Protein AF-A0A9W6TS38-F1 (afdb_monomer_lite)

Secondary structure (DSSP, 8-state):
--------S--EEE--SSSSPPTTS-EE----TTSSHHHHHHHHHHHTTS-GGGTS-SSEEEEEESSS---HHHHHHHHHHHT--HHHHHHTEEEEE--SHHHHHHHHHHHHHHHHHS-EEEEEEETTTHHHHHHS-SSTTHHHHHHHHHHHHHHHHHHHTT---

Foldseek 3Di:
DDDDDDDDDFWKFKFWDDDPHDQLDTDTDDDHPPPCPVVVVLLLLQQQCDDNVRGHVVAAEEEEEADPSDDLVSNCVNCVVVVHHSVVSVVRYHYDYDDALVSLVVVLLVVLVVVVVTPHRIYMYTGNCPRLCVVQDDDVSPVVSVVSVVVVVVSVSCSRNNNND

Radius of gyration: 15.7 Å; chains: 1; bounding box: 31×33×47 Å

pLDDT: mean 82.13, std 19.6, range [20.44, 97.81]

Structure (mmCIF, N/CA/C/O backbone):
data_AF-A0A9W6TS38-F1
#
_entry.id   AF-A0A9W6TS38-F1
#
loop_
_atom_site.group_PDB
_atom_site.id
_atom_site.type_symbol
_atom_site.label_atom_id
_atom_site.label_alt_id
_atom_site.label_comp_id
_atom_site.label_asym_id
_atom_site.label_entity_id
_atom_site.label_seq_id
_atom_site.pdbx_PDB_ins_code
_atom_site.Cartn_x
_atom_site.Cartn_y
_atom_site.Cartn_z
_atom_site.occupancy
_atom_site.B_iso_or_equiv
_atom_site.auth_seq_id
_atom_site.auth_comp_id
_atom_site.auth_asym_id
_atom_site.auth_atom_id
_atom_site.pdbx_PDB_model_num
ATOM 1 N N . MET A 1 1 ? 11.349 -10.252 17.765 1.00 21.86 1 MET A N 1
ATOM 2 C CA . MET A 1 1 ? 11.343 -9.329 18.925 1.00 21.86 1 MET A CA 1
ATOM 3 C C . MET A 1 1 ? 10.761 -8.003 18.448 1.00 21.86 1 MET A C 1
ATOM 5 O O . MET A 1 1 ? 11.516 -7.123 18.063 1.00 21.86 1 MET A O 1
ATOM 9 N N . LEU A 1 2 ? 9.429 -7.891 18.378 1.00 20.44 2 LEU A N 1
ATOM 10 C CA . LEU A 1 2 ? 8.767 -6.635 18.009 1.00 20.44 2 LEU A CA 1
ATOM 11 C C . LEU A 1 2 ? 8.843 -5.673 19.200 1.00 20.44 2 LEU A C 1
ATOM 13 O O . LEU A 1 2 ? 8.336 -5.970 20.283 1.00 20.44 2 LEU A O 1
ATOM 17 N N . LYS A 1 3 ? 9.506 -4.5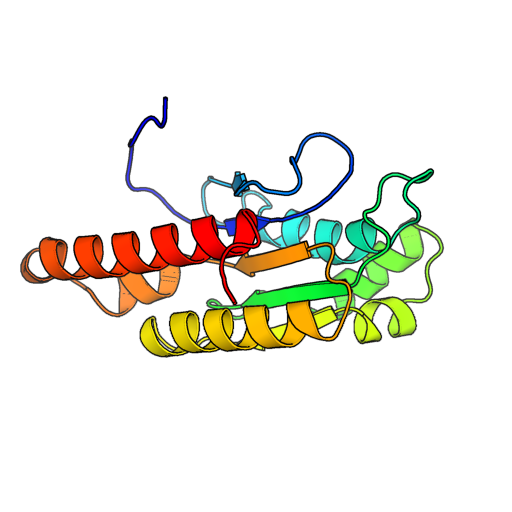30 19.015 1.00 20.72 3 LYS A N 1
ATOM 18 C CA . LYS A 1 3 ? 9.419 -3.403 19.945 1.00 20.72 3 LYS A CA 1
ATOM 19 C C . LYS A 1 3 ? 8.146 -2.624 19.619 1.00 20.72 3 LYS A C 1
ATOM 21 O O . LYS A 1 3 ? 8.127 -1.852 18.672 1.00 20.72 3 LYS A O 1
ATOM 26 N N . PHE A 1 4 ? 7.115 -2.802 20.439 1.00 32.25 4 PHE A N 1
ATOM 27 C CA . PHE A 1 4 ? 6.052 -1.810 20.600 1.00 32.25 4 PHE A CA 1
ATOM 28 C C . PHE A 1 4 ? 6.671 -0.510 21.131 1.00 32.25 4 PHE A C 1
ATOM 30 O O . PHE A 1 4 ? 7.179 -0.520 22.251 1.00 32.25 4 PHE A O 1
ATOM 37 N N . LEU A 1 5 ? 6.633 0.593 20.376 1.00 23.81 5 LEU A N 1
ATOM 38 C CA . LEU A 1 5 ? 6.974 1.934 20.873 1.00 23.81 5 LEU A CA 1
ATOM 39 C C . LEU A 1 5 ? 6.318 3.031 20.011 1.00 23.81 5 LEU A C 1
ATOM 41 O O . LEU A 1 5 ? 6.638 3.160 18.841 1.00 23.81 5 LEU A O 1
ATOM 45 N N . GLY A 1 6 ? 5.499 3.876 20.650 1.00 23.48 6 GLY A N 1
ATOM 46 C CA . GLY A 1 6 ? 5.424 5.310 20.340 1.00 23.48 6 GLY A CA 1
ATOM 47 C C . GLY A 1 6 ? 4.393 5.779 19.309 1.00 23.48 6 GLY A C 1
ATOM 48 O O . GLY A 1 6 ? 4.593 5.679 18.111 1.00 23.48 6 GLY A O 1
ATOM 49 N N . PHE A 1 7 ? 3.334 6.427 19.802 1.00 35.41 7 PHE A N 1
ATOM 50 C CA . PHE A 1 7 ? 2.515 7.374 19.043 1.00 35.41 7 PHE A CA 1
ATOM 51 C C . PHE A 1 7 ? 3.391 8.466 18.405 1.00 35.41 7 PHE A C 1
ATOM 53 O O . PHE A 1 7 ? 4.022 9.216 19.145 1.00 35.41 7 PHE A O 1
ATOM 60 N N . THR A 1 8 ? 3.401 8.580 17.076 1.00 28.38 8 THR A N 1
ATOM 61 C CA . THR A 1 8 ? 3.441 9.829 16.279 1.00 28.38 8 THR A CA 1
ATOM 62 C C . THR A 1 8 ? 3.410 9.455 14.793 1.00 28.38 8 THR A C 1
ATOM 64 O O . THR A 1 8 ? 4.236 8.686 14.330 1.00 28.38 8 THR A O 1
ATOM 67 N N . ASP A 1 9 ? 2.377 9.949 14.114 1.00 32.91 9 ASP A N 1
ATOM 68 C CA . ASP A 1 9 ? 2.166 10.111 12.672 1.00 32.91 9 ASP A CA 1
ATOM 69 C C . ASP A 1 9 ? 2.653 9.025 11.680 1.00 32.91 9 ASP A C 1
ATOM 71 O O . ASP A 1 9 ? 3.834 8.821 11.415 1.00 32.91 9 ASP A O 1
ATOM 75 N N . ASP A 1 10 ? 1.623 8.459 11.040 1.00 38.00 10 ASP A N 1
ATOM 76 C CA . ASP A 1 10 ? 1.583 7.750 9.757 1.00 38.00 10 ASP A CA 1
ATOM 77 C C . ASP A 1 10 ? 2.166 6.328 9.711 1.00 38.00 10 ASP A C 1
ATOM 79 O O . ASP A 1 10 ? 3.368 6.109 9.665 1.00 38.00 10 ASP A O 1
ATOM 83 N N . PHE A 1 11 ? 1.240 5.364 9.670 1.00 37.41 11 PHE A N 1
ATOM 84 C CA . PHE A 1 11 ? 1.485 3.957 9.355 1.00 37.41 11 PHE A CA 1
ATOM 85 C C . PHE A 1 11 ? 1.404 3.752 7.839 1.00 37.41 11 PHE A C 1
ATOM 87 O O . PHE A 1 11 ? 0.483 4.277 7.210 1.00 37.41 11 PHE A O 1
ATOM 94 N N . PHE A 1 12 ? 2.259 2.901 7.278 1.00 44.47 12 PHE A N 1
ATOM 95 C CA . PHE A 1 12 ? 2.198 2.488 5.875 1.00 44.47 12 PHE A CA 1
ATOM 96 C C . PHE A 1 12 ? 2.546 1.005 5.720 1.00 44.47 12 PHE A C 1
ATOM 98 O O . PHE A 1 12 ? 3.384 0.518 6.466 1.00 44.47 12 PHE A O 1
ATOM 105 N N . PHE A 1 13 ? 1.926 0.306 4.765 1.00 42.84 13 PHE A N 1
AT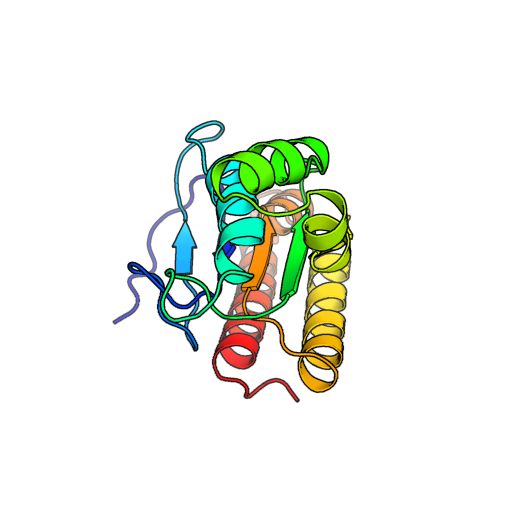OM 106 C CA . PHE A 1 13 ? 2.204 -1.106 4.449 1.00 42.84 13 PHE A CA 1
ATOM 107 C C . PHE A 1 13 ? 2.871 -1.205 3.078 1.00 42.84 13 PHE A C 1
ATOM 109 O O . PHE A 1 13 ? 2.443 -0.517 2.161 1.00 42.84 13 PHE A O 1
ATOM 116 N N . ALA A 1 14 ? 3.903 -2.033 2.924 1.00 40.78 14 ALA A N 1
ATOM 117 C CA . ALA A 1 14 ? 4.512 -2.323 1.627 1.00 40.78 14 ALA A CA 1
ATOM 118 C C . ALA A 1 14 ? 4.955 -3.788 1.545 1.00 40.78 14 ALA A C 1
ATOM 120 O O . ALA A 1 14 ? 5.530 -4.313 2.496 1.00 40.78 14 ALA A O 1
ATOM 121 N N . PHE A 1 15 ? 4.735 -4.395 0.382 1.00 45.97 15 PHE A N 1
ATOM 122 C CA . PHE A 1 15 ? 5.271 -5.678 -0.063 1.00 45.97 15 PHE A CA 1
ATOM 123 C C . PHE A 1 15 ? 6.136 -5.404 -1.304 1.00 45.97 15 PHE A C 1
ATOM 125 O O . PHE A 1 15 ? 5.643 -4.793 -2.239 1.00 45.97 15 PHE A O 1
ATOM 132 N N . ASP A 1 16 ? 7.402 -5.802 -1.364 1.00 42.47 16 ASP A N 1
ATOM 133 C CA . ASP A 1 16 ? 8.110 -5.878 -2.654 1.00 42.47 16 ASP A CA 1
ATOM 134 C C . ASP A 1 16 ? 9.331 -6.792 -2.530 1.00 42.47 16 ASP A C 1
ATOM 136 O O . ASP A 1 16 ? 9.909 -6.901 -1.451 1.00 42.47 16 ASP A O 1
ATOM 140 N N . SER A 1 17 ? 9.746 -7.412 -3.636 1.00 40.47 17 SER A N 1
ATOM 141 C CA . SER A 1 17 ? 11.122 -7.874 -3.831 1.00 40.47 17 SER A CA 1
ATOM 142 C C . SER A 1 17 ? 11.748 -6.891 -4.822 1.00 40.47 17 SER A C 1
ATOM 144 O O . SER A 1 17 ? 11.503 -6.995 -6.011 1.00 40.47 17 SER A O 1
ATOM 146 N N . ILE A 1 18 ? 12.516 -5.880 -4.423 1.00 41.97 18 ILE A N 1
ATOM 147 C CA . ILE A 1 18 ? 13.966 -5.992 -4.200 1.00 41.97 18 ILE A CA 1
ATOM 148 C C . ILE A 1 18 ? 14.483 -4.692 -3.559 1.00 41.97 18 ILE A C 1
ATOM 150 O O . ILE A 1 18 ? 14.032 -3.595 -3.876 1.00 41.97 18 ILE A O 1
ATOM 154 N N . GLY A 1 19 ? 15.506 -4.815 -2.703 1.00 40.44 19 GLY A N 1
ATOM 155 C CA . GLY A 1 19 ? 16.328 -3.685 -2.240 1.00 40.44 19 GLY A CA 1
ATOM 156 C C . GLY A 1 19 ? 16.229 -3.339 -0.753 1.00 40.44 19 GLY A C 1
ATOM 157 O O . GLY A 1 19 ? 16.822 -2.348 -0.337 1.00 40.44 19 GLY A O 1
ATOM 158 N N . GLY A 1 20 ? 15.528 -4.141 0.054 1.00 56.34 20 GLY A N 1
ATOM 159 C CA . GLY A 1 20 ? 15.525 -3.995 1.517 1.00 56.34 20 GLY A CA 1
ATOM 160 C C . GLY A 1 20 ? 14.185 -4.234 2.213 1.00 56.34 20 GLY A C 1
ATOM 161 O O . GLY A 1 20 ? 14.170 -4.277 3.438 1.00 56.34 20 GLY A O 1
ATOM 162 N N . ILE A 1 21 ? 13.089 -4.402 1.465 1.00 61.19 21 ILE A N 1
ATOM 163 C CA . ILE A 1 21 ? 11.783 -4.823 1.995 1.00 61.19 21 ILE A CA 1
ATOM 164 C C . ILE A 1 21 ? 11.637 -6.321 1.729 1.00 61.19 21 ILE A C 1
ATOM 166 O O . ILE A 1 21 ? 11.904 -6.779 0.621 1.00 61.19 21 ILE A O 1
ATOM 170 N N . GLU A 1 22 ? 11.305 -7.097 2.758 1.00 57.72 22 GLU A N 1
ATOM 171 C CA . GLU A 1 22 ? 11.153 -8.547 2.641 1.00 57.72 22 GLU A CA 1
ATOM 172 C C . GLU A 1 22 ? 9.726 -8.889 2.197 1.00 57.72 22 GLU A C 1
ATOM 174 O O . GLU A 1 22 ? 8.746 -8.485 2.829 1.00 57.72 22 GLU A O 1
ATOM 179 N N . THR A 1 23 ? 9.588 -9.674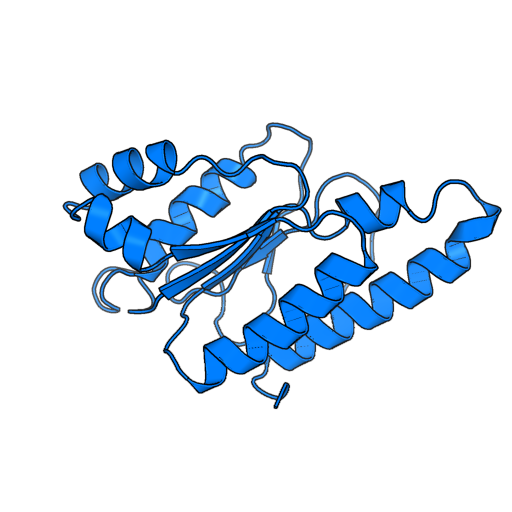 1.127 1.00 64.19 23 THR A N 1
ATOM 180 C CA . THR A 1 23 ? 8.308 -10.310 0.788 1.00 64.19 23 THR A CA 1
ATOM 181 C C . THR A 1 23 ? 7.902 -11.276 1.891 1.00 64.19 23 THR A C 1
ATOM 183 O O . THR A 1 23 ? 8.760 -11.940 2.471 1.00 64.19 23 THR A O 1
ATOM 186 N N . GLY A 1 24 ? 6.602 -11.415 2.141 1.00 67.75 24 GLY A N 1
ATOM 187 C CA . GLY A 1 24 ? 6.132 -12.255 3.242 1.00 67.75 24 GLY A CA 1
ATOM 188 C C . GLY A 1 24 ? 6.203 -11.569 4.610 1.00 67.75 24 GLY A C 1
ATOM 189 O O . GLY A 1 24 ? 6.088 -12.233 5.635 1.00 67.75 24 GLY A O 1
ATOM 190 N N . SER A 1 25 ? 6.446 -10.256 4.631 1.00 70.62 25 SER A N 1
ATOM 191 C CA . SER A 1 25 ? 6.561 -9.458 5.846 1.00 70.62 25 SER A CA 1
ATOM 192 C C . SER A 1 25 ? 5.799 -8.143 5.706 1.00 70.62 25 SER A C 1
ATOM 194 O O . SER A 1 25 ? 5.521 -7.679 4.599 1.00 70.62 25 SER A O 1
ATOM 196 N N . ILE A 1 26 ? 5.490 -7.524 6.842 1.00 79.88 26 ILE A N 1
ATOM 197 C CA . ILE A 1 26 ? 5.023 -6.143 6.883 1.00 79.88 26 ILE A CA 1
ATOM 198 C C . ILE A 1 26 ? 6.228 -5.246 7.103 1.00 79.88 26 ILE A C 1
ATOM 200 O O . ILE A 1 26 ? 6.941 -5.382 8.098 1.00 79.88 26 ILE A O 1
ATOM 204 N N . THR A 1 27 ? 6.397 -4.270 6.218 1.00 79.38 27 THR A N 1
ATOM 205 C CA . THR A 1 27 ? 7.287 -3.139 6.468 1.00 79.38 27 THR A CA 1
ATOM 206 C C . THR A 1 27 ? 6.482 -1.891 6.753 1.00 79.38 27 THR A C 1
ATOM 208 O O . THR A 1 27 ? 5.618 -1.509 5.966 1.00 79.38 27 THR A O 1
ATOM 211 N N . GLU A 1 28 ? 6.823 -1.246 7.864 1.00 80.50 28 GLU A N 1
ATOM 212 C CA . GLU A 1 28 ? 6.218 0.001 8.287 1.00 80.50 28 GLU A CA 1
ATOM 213 C C . GLU A 1 28 ? 7.167 1.187 8.100 1.00 80.50 28 GLU A C 1
ATOM 215 O O . GLU A 1 28 ? 8.329 1.152 8.514 1.00 80.50 28 GLU A O 1
ATOM 220 N N . LEU A 1 29 ? 6.658 2.254 7.481 1.00 76.25 29 LEU A N 1
ATOM 221 C CA . LEU A 1 29 ? 7.394 3.496 7.261 1.00 76.25 29 LEU A CA 1
ATOM 222 C C . LEU A 1 29 ? 6.861 4.599 8.174 1.00 76.25 29 LEU A C 1
ATOM 224 O O . LEU A 1 29 ? 5.771 5.112 7.945 1.00 76.25 29 LEU A O 1
ATOM 228 N N . PHE A 1 30 ? 7.671 5.012 9.147 1.00 77.31 30 PHE A N 1
ATOM 229 C CA . PHE A 1 30 ? 7.331 6.077 10.091 1.00 77.31 30 PHE A CA 1
ATOM 230 C C . PHE A 1 30 ? 8.054 7.388 9.789 1.00 77.31 30 PHE A C 1
ATOM 232 O O . PHE A 1 30 ? 9.205 7.401 9.348 1.00 77.31 30 PHE A O 1
ATOM 239 N N . GLY A 1 31 ? 7.406 8.506 10.108 1.00 73.31 31 GLY A N 1
ATOM 240 C CA . GLY A 1 31 ? 8.018 9.832 10.072 1.00 73.31 31 GLY A CA 1
ATOM 241 C C . GLY A 1 31 ? 6.973 10.936 10.111 1.00 73.31 31 GLY A C 1
ATOM 242 O O . GLY A 1 31 ? 5.794 10.684 9.905 1.00 73.31 31 GLY A O 1
ATOM 243 N N . GLU A 1 32 ? 7.390 12.184 10.306 1.00 76.25 32 GLU A N 1
ATOM 244 C CA . GLU A 1 32 ? 6.459 13.318 10.307 1.00 76.25 32 GLU A CA 1
ATOM 245 C C . GLU A 1 32 ? 5.738 13.489 8.959 1.00 76.25 32 GLU A C 1
ATOM 247 O O . GLU A 1 32 ? 6.164 12.988 7.904 1.00 76.25 32 GLU A O 1
ATOM 252 N N . PHE A 1 33 ? 4.634 14.232 8.970 1.00 75.50 33 PHE A N 1
ATOM 253 C CA . PHE A 1 33 ? 3.960 14.640 7.744 1.00 75.50 33 PHE A CA 1
ATOM 254 C C . PHE A 1 33 ? 4.943 15.352 6.792 1.00 75.50 33 PHE A C 1
ATOM 256 O O . PHE A 1 33 ? 5.787 16.136 7.221 1.00 75.50 33 PHE A O 1
ATOM 263 N N . ARG A 1 34 ? 4.830 15.093 5.479 1.00 76.56 34 ARG A N 1
ATOM 264 C CA . ARG A 1 34 ? 5.720 15.621 4.410 1.00 76.56 34 ARG A CA 1
ATOM 265 C C . ARG A 1 34 ? 7.183 15.154 4.436 1.00 76.56 34 ARG A C 1
ATOM 267 O O . ARG A 1 34 ? 7.998 15.712 3.709 1.00 76.56 34 ARG A O 1
ATOM 274 N N . THR A 1 35 ? 7.517 14.082 5.148 1.00 82.12 35 THR A N 1
ATOM 275 C CA . THR A 1 35 ? 8.865 13.469 5.095 1.00 82.12 35 THR A CA 1
ATOM 276 C C . THR A 1 35 ? 9.118 12.587 3.864 1.00 82.12 35 THR A C 1
ATOM 278 O O . THR A 1 35 ? 10.197 12.027 3.717 1.00 82.12 35 THR A O 1
ATOM 281 N N . GLY A 1 36 ? 8.153 12.486 2.941 1.00 83.75 36 GLY A N 1
ATOM 282 C CA . GLY A 1 36 ? 8.323 11.783 1.663 1.00 83.75 36 GLY A CA 1
ATOM 283 C C . GLY A 1 36 ? 7.735 10.374 1.606 1.00 83.75 36 GLY A C 1
ATOM 284 O O . GLY A 1 36 ? 7.845 9.744 0.560 1.00 83.75 36 GLY A O 1
ATOM 285 N N . LYS A 1 37 ? 7.053 9.907 2.660 1.00 87.31 37 LYS A N 1
ATOM 286 C CA . LYS A 1 37 ? 6.439 8.567 2.714 1.00 87.31 37 LYS A CA 1
ATOM 287 C C . LYS A 1 37 ? 5.556 8.289 1.500 1.00 87.31 37 LYS A C 1
ATOM 289 O O . LYS A 1 37 ? 5.938 7.474 0.681 1.00 87.31 37 LYS A O 1
ATOM 294 N N . THR A 1 38 ? 4.506 9.083 1.271 1.00 90.62 38 THR A N 1
ATOM 295 C CA . THR A 1 38 ? 3.638 8.974 0.081 1.00 90.62 38 THR A CA 1
ATOM 296 C C . THR A 1 38 ? 4.412 8.952 -1.247 1.00 90.62 38 THR A C 1
ATOM 298 O O . THR A 1 38 ? 4.022 8.263 -2.184 1.00 90.62 38 THR A O 1
ATOM 301 N N . GLN A 1 39 ? 5.518 9.699 -1.364 1.00 91.06 39 GLN A N 1
ATOM 302 C CA . GLN A 1 39 ? 6.333 9.670 -2.587 1.00 91.06 39 GLN A CA 1
ATOM 303 C C . GLN A 1 39 ? 7.061 8.335 -2.754 1.00 91.06 39 GLN A C 1
ATOM 305 O O . GLN A 1 39 ? 7.135 7.826 -3.870 1.00 91.06 39 GLN A O 1
ATOM 310 N N . LEU A 1 40 ? 7.551 7.749 -1.660 1.00 91.06 40 LEU A N 1
ATOM 311 C CA . LEU A 1 40 ? 8.091 6.394 -1.662 1.00 91.06 40 LEU A CA 1
ATOM 312 C C . LEU A 1 40 ? 7.004 5.367 -2.022 1.00 91.06 40 LEU A C 1
ATOM 314 O O . LEU A 1 40 ? 7.266 4.472 -2.814 1.00 91.06 40 LEU A O 1
ATOM 318 N N . CYS A 1 41 ? 5.766 5.546 -1.559 1.00 91.94 41 CYS A N 1
ATOM 319 C CA . CYS A 1 41 ? 4.623 4.706 -1.934 1.00 91.94 41 CYS A CA 1
ATOM 320 C C . CYS A 1 41 ? 4.374 4.719 -3.450 1.00 91.94 41 CYS A C 1
ATOM 322 O O . CYS A 1 41 ? 4.253 3.670 -4.078 1.00 91.94 41 CYS A O 1
ATOM 324 N N . HIS A 1 42 ? 4.346 5.912 -4.060 1.00 95.00 42 HIS A N 1
ATOM 325 C CA . HIS A 1 42 ? 4.215 6.065 -5.516 1.00 95.00 42 HIS A CA 1
ATOM 326 C C . HIS A 1 42 ? 5.378 5.431 -6.273 1.00 95.00 42 HIS A C 1
ATOM 328 O O . HIS A 1 42 ? 5.164 4.838 -7.325 1.00 95.00 42 HIS A O 1
ATOM 334 N N . GLN A 1 43 ? 6.592 5.543 -5.736 1.00 94.25 43 GLN A N 1
ATOM 335 C CA . GLN A 1 43 ? 7.785 4.926 -6.302 1.00 94.25 43 GLN A CA 1
ATOM 336 C C . GLN A 1 43 ? 7.682 3.397 -6.296 1.00 94.25 43 GLN A C 1
ATOM 338 O O . GLN A 1 43 ? 7.905 2.776 -7.335 1.00 94.25 43 GLN A O 1
ATOM 343 N N . LEU A 1 44 ? 7.279 2.813 -5.165 1.00 93.00 44 LEU A N 1
ATOM 344 C CA . LEU A 1 44 ? 7.116 1.369 -5.008 1.00 93.00 44 LEU A CA 1
ATOM 345 C C . LEU A 1 44 ? 6.035 0.809 -5.943 1.00 93.00 44 LEU A C 1
ATOM 347 O O . LEU A 1 44 ? 6.270 -0.220 -6.567 1.00 93.00 44 LEU A O 1
ATOM 351 N N . CYS A 1 45 ? 4.912 1.518 -6.139 1.00 94.38 45 CYS A N 1
ATOM 352 C CA . CYS A 1 45 ? 3.873 1.124 -7.107 1.00 94.38 45 CYS A CA 1
ATOM 353 C C . CYS A 1 45 ? 4.389 0.900 -8.528 1.00 94.38 45 CYS A C 1
ATOM 355 O O . CYS A 1 45 ? 3.787 0.134 -9.280 1.00 94.38 45 CYS A O 1
ATOM 357 N N . VAL A 1 46 ? 5.446 1.613 -8.916 1.00 95.62 46 VAL A N 1
ATOM 358 C CA . VAL A 1 46 ? 6.056 1.474 -10.238 1.00 95.62 46 VAL A CA 1
ATOM 359 C C . VAL A 1 46 ? 7.146 0.411 -10.212 1.00 95.62 46 VAL A C 1
ATOM 361 O O . VAL A 1 46 ? 7.191 -0.439 -11.098 1.00 95.62 46 VAL A O 1
ATOM 364 N N . THR A 1 47 ? 8.030 0.431 -9.211 1.00 93.25 47 THR A N 1
ATOM 365 C CA . THR A 1 47 ? 9.188 -0.473 -9.191 1.00 93.25 47 THR A CA 1
ATOM 366 C C . THR A 1 47 ? 8.817 -1.920 -8.930 1.00 93.25 47 THR A C 1
ATOM 368 O O . THR A 1 47 ? 9.463 -2.786 -9.508 1.00 93.25 47 THR A O 1
ATOM 371 N N . CYS A 1 48 ? 7.748 -2.200 -8.179 1.00 91.00 48 CYS A N 1
ATOM 372 C CA . CYS A 1 48 ? 7.303 -3.577 -7.944 1.00 91.00 48 CYS A CA 1
ATOM 373 C C . CYS A 1 48 ? 6.876 -4.297 -9.237 1.00 91.00 48 CYS A C 1
ATOM 375 O O . CYS A 1 48 ? 6.833 -5.525 -9.286 1.00 91.00 48 CYS A O 1
ATOM 377 N N . GLN A 1 49 ? 6.564 -3.541 -10.296 1.00 93.81 49 GLN A N 1
ATOM 378 C CA . GLN A 1 49 ? 6.174 -4.078 -11.600 1.00 93.81 49 GLN A CA 1
ATOM 379 C C . GLN A 1 49 ? 7.380 -4.452 -12.470 1.00 93.81 49 GLN A C 1
ATOM 381 O O . GLN A 1 49 ? 7.218 -5.124 -13.488 1.00 93.81 49 GLN A O 1
ATOM 386 N N . LEU A 1 50 ? 8.585 -3.999 -12.110 1.00 91.06 50 LEU A N 1
ATOM 387 C CA . LEU A 1 50 ? 9.792 -4.308 -12.865 1.00 91.06 50 LEU A CA 1
ATOM 388 C C . LEU A 1 50 ? 10.126 -5.807 -12.787 1.00 91.06 50 LEU A C 1
ATOM 390 O O . LEU A 1 50 ? 9.768 -6.471 -11.811 1.00 91.06 50 LEU A O 1
ATOM 394 N N . PRO A 1 51 ? 10.864 -6.320 -13.789 1.00 89.94 51 PRO A N 1
ATOM 395 C CA . PRO A 1 51 ? 11.489 -7.632 -13.731 1.00 89.94 51 PRO A CA 1
ATOM 396 C C . PRO A 1 51 ? 12.296 -7.880 -12.452 1.00 89.94 51 PRO A C 1
ATOM 398 O O . PRO A 1 51 ? 12.918 -6.953 -11.914 1.00 89.94 51 PRO A O 1
ATOM 401 N N . VAL A 1 52 ? 12.359 -9.139 -12.012 1.00 84.75 52 VAL A N 1
ATOM 402 C CA . VAL A 1 52 ? 13.130 -9.534 -10.816 1.00 84.75 52 VAL A CA 1
ATOM 403 C C . VAL A 1 52 ? 14.622 -9.267 -11.013 1.00 84.75 52 VAL A C 1
ATOM 405 O O . VAL A 1 52 ? 15.314 -8.830 -10.100 1.00 84.75 52 VAL A O 1
ATOM 408 N N . ASP A 1 53 ? 15.147 -9.426 -12.225 1.00 87.00 53 ASP A N 1
ATOM 409 C CA . ASP A 1 53 ? 16.543 -9.083 -12.529 1.00 87.00 53 ASP A CA 1
ATOM 410 C C . ASP A 1 53 ? 16.822 -7.562 -12.537 1.00 87.00 53 ASP A C 1
ATOM 412 O O . ASP A 1 53 ? 17.981 -7.142 -12.493 1.00 87.00 53 ASP A O 1
ATOM 416 N N . ARG A 1 54 ? 15.772 -6.729 -12.534 1.00 84.12 54 ARG A N 1
ATOM 417 C CA . ARG A 1 54 ? 15.829 -5.257 -12.502 1.00 84.12 54 ARG A CA 1
ATOM 418 C C . ARG A 1 54 ? 15.410 -4.641 -11.172 1.00 84.12 54 ARG A C 1
ATOM 420 O O . ARG A 1 54 ? 15.332 -3.413 -11.090 1.00 84.12 54 ARG A O 1
ATOM 427 N N . GLY A 1 55 ? 15.176 -5.438 -10.137 1.00 78.00 55 GLY A N 1
ATOM 428 C CA . GLY A 1 55 ? 14.826 -4.884 -8.836 1.00 78.00 55 GLY A CA 1
ATOM 429 C C . GLY A 1 55 ? 13.329 -4.757 -8.546 1.00 78.00 55 GLY A C 1
ATOM 430 O O . GLY A 1 55 ? 12.996 -4.000 -7.640 1.00 78.00 55 GLY A O 1
ATOM 431 N N . GLY A 1 56 ? 12.449 -5.434 -9.291 1.00 84.94 56 GLY A N 1
ATOM 432 C CA . GLY A 1 56 ? 11.012 -5.481 -8.990 1.00 84.94 56 GLY A CA 1
ATOM 433 C C . GLY A 1 56 ? 10.475 -6.879 -8.678 1.00 84.94 56 GLY A C 1
ATOM 434 O O . GLY A 1 56 ? 11.184 -7.880 -8.759 1.00 84.94 56 GLY A O 1
ATOM 435 N N . GLY A 1 57 ? 9.197 -6.951 -8.316 1.00 84.38 57 GLY A N 1
ATOM 436 C CA . GLY A 1 57 ? 8.502 -8.191 -7.963 1.00 84.38 57 GLY A CA 1
ATOM 437 C C . GLY A 1 57 ? 7.746 -8.868 -9.110 1.00 84.38 57 GLY A C 1
ATOM 438 O O . GLY A 1 57 ? 7.071 -9.879 -8.873 1.00 84.38 57 GLY A O 1
ATOM 439 N N . GLU A 1 58 ? 7.832 -8.341 -10.339 1.00 88.81 58 GLU A N 1
ATOM 440 C CA . GLU A 1 58 ? 7.052 -8.795 -11.503 1.00 88.81 58 GLU A CA 1
ATOM 441 C C . GLU A 1 58 ? 5.559 -8.951 -11.180 1.00 88.81 58 GLU A C 1
ATOM 443 O O . GLU A 1 58 ? 4.940 -9.985 -11.451 1.00 88.81 58 GLU A O 1
ATOM 448 N N . GLY A 1 59 ? 4.969 -7.957 -10.518 1.00 89.06 59 GLY A N 1
ATOM 449 C CA . GLY A 1 59 ? 3.580 -8.043 -10.084 1.00 89.06 59 GLY A CA 1
ATOM 450 C C . GLY A 1 59 ? 2.884 -6.697 -9.986 1.00 89.06 59 GLY A C 1
ATOM 451 O O . GLY A 1 59 ? 3.505 -5.636 -10.007 1.00 89.06 59 GLY A O 1
ATOM 452 N N . LYS A 1 60 ? 1.559 -6.769 -9.870 1.00 93.44 60 LYS A N 1
ATOM 453 C CA . LYS A 1 60 ? 0.685 -5.605 -9.705 1.00 93.44 60 LYS A CA 1
ATOM 454 C C . LYS A 1 60 ? 0.872 -4.955 -8.333 1.00 93.44 60 LYS A C 1
ATOM 456 O O . LYS A 1 60 ? 1.330 -5.607 -7.388 1.00 93.44 60 LYS A O 1
ATOM 461 N N . ALA A 1 61 ? 0.449 -3.700 -8.223 1.00 93.94 61 ALA A N 1
ATOM 462 C CA . ALA A 1 61 ? 0.336 -2.994 -6.951 1.00 93.94 61 ALA A CA 1
ATOM 463 C C . ALA A 1 61 ? -1.136 -2.802 -6.571 1.00 93.94 61 ALA A C 1
ATOM 465 O O . ALA A 1 61 ? -1.970 -2.496 -7.422 1.00 93.94 61 ALA A O 1
ATOM 466 N N . LEU A 1 62 ? -1.456 -2.938 -5.290 1.00 94.81 62 LEU A N 1
ATOM 467 C CA . LEU A 1 62 ? -2.719 -2.502 -4.706 1.00 94.81 62 LEU A CA 1
ATOM 468 C C . LEU A 1 62 ? -2.445 -1.300 -3.805 1.00 94.81 62 LEU A C 1
ATOM 470 O O . LEU A 1 62 ? -1.584 -1.381 -2.939 1.00 94.81 62 LEU A O 1
ATOM 474 N N . TYR A 1 63 ? -3.181 -0.206 -3.979 1.00 96.25 63 TYR A N 1
ATOM 475 C CA . TYR A 1 63 ? -3.044 1.018 -3.194 1.00 96.25 63 TYR A CA 1
ATOM 476 C C . TYR A 1 63 ? -4.367 1.371 -2.515 1.00 96.25 63 TYR A C 1
ATOM 478 O O . TYR A 1 63 ? -5.338 1.741 -3.178 1.00 96.25 63 TYR A O 1
ATOM 486 N N . ILE A 1 64 ? -4.389 1.302 -1.188 1.00 96.12 64 ILE A N 1
ATOM 487 C CA . ILE A 1 64 ? -5.490 1.749 -0.338 1.00 96.12 64 ILE A CA 1
ATOM 488 C C . ILE A 1 64 ? -5.131 3.131 0.208 1.00 96.12 64 ILE A C 1
ATOM 490 O O . ILE A 1 64 ? -4.224 3.275 1.022 1.00 96.12 64 ILE A O 1
ATOM 494 N N . ASP A 1 65 ? -5.843 4.154 -0.248 1.00 96.12 65 ASP A N 1
ATOM 495 C CA . ASP A 1 65 ? -5.644 5.544 0.164 1.00 96.12 65 ASP A CA 1
ATOM 496 C C . ASP A 1 65 ? -6.687 5.938 1.214 1.00 96.12 65 ASP A C 1
ATOM 498 O O . ASP A 1 65 ? -7.892 5.834 0.982 1.00 96.12 65 ASP A O 1
ATOM 502 N N . THR A 1 66 ? -6.237 6.393 2.374 1.00 94.62 66 THR A N 1
ATOM 503 C CA . THR A 1 66 ? -7.089 6.819 3.487 1.00 94.62 66 THR A CA 1
ATOM 504 C C . THR A 1 66 ? -7.153 8.343 3.619 1.00 94.62 66 THR A C 1
ATOM 506 O O . THR A 1 66 ? -8.087 8.875 4.219 1.00 94.62 66 THR A O 1
ATOM 509 N N . GLU A 1 67 ? -6.216 9.070 3.004 1.00 90.25 67 GLU A N 1
ATOM 510 C CA . GLU A 1 67 ? -6.050 10.521 3.170 1.00 90.25 67 GLU A CA 1
ATOM 511 C C . GLU A 1 67 ? -6.305 11.315 1.876 1.00 90.25 67 GLU A C 1
ATOM 513 O O . GLU A 1 67 ? -6.443 12.540 1.892 1.00 90.25 67 GLU A O 1
ATOM 518 N N . GLY A 1 68 ? -6.449 10.641 0.735 1.00 93.38 68 GLY A N 1
ATOM 519 C CA . GLY A 1 68 ? -6.601 11.278 -0.571 1.00 93.38 68 GLY A CA 1
ATOM 520 C C . GLY A 1 68 ? -5.286 11.813 -1.124 1.00 93.38 68 GLY A C 1
ATOM 521 O O . GLY A 1 68 ? -5.279 12.875 -1.765 1.00 93.38 68 GLY A O 1
ATOM 522 N N . THR A 1 69 ? -4.175 11.137 -0.854 1.00 92.31 69 THR A N 1
ATOM 523 C CA . THR A 1 69 ? -2.814 11.529 -1.251 1.00 92.31 69 THR A CA 1
ATOM 524 C C . THR A 1 69 ? -2.395 10.928 -2.593 1.00 92.31 69 THR A C 1
ATOM 526 O O . THR A 1 69 ? -1.457 11.434 -3.220 1.00 92.31 69 THR A O 1
ATOM 529 N N . PHE A 1 70 ? -3.102 9.909 -3.090 1.00 95.62 70 PHE A N 1
ATOM 530 C CA . PHE A 1 70 ? -2.755 9.232 -4.336 1.00 95.62 70 PHE A CA 1
ATOM 531 C C . PHE A 1 70 ? -2.906 10.149 -5.556 1.00 95.62 70 PHE A C 1
ATOM 533 O O . PHE A 1 70 ? -3.899 10.867 -5.710 1.00 95.62 70 PHE A O 1
ATOM 540 N N . ARG A 1 71 ? -1.899 10.167 -6.434 1.00 96.00 71 ARG A N 1
ATOM 541 C CA . ARG A 1 71 ? -1.876 10.998 -7.648 1.00 96.00 71 ARG A CA 1
ATOM 542 C C . ARG A 1 71 ? -1.379 10.151 -8.827 1.00 96.00 71 ARG A C 1
ATOM 544 O O . ARG A 1 71 ? -0.169 9.960 -8.929 1.00 96.00 71 ARG A O 1
ATOM 551 N N . PRO A 1 72 ? -2.256 9.689 -9.737 1.00 95.94 72 PRO A N 1
ATOM 552 C CA . PRO A 1 72 ? -1.868 8.848 -10.879 1.00 95.94 72 PRO A CA 1
ATOM 553 C C . PRO A 1 72 ? -0.756 9.454 -11.745 1.00 95.94 72 PRO A C 1
ATOM 555 O O . PRO A 1 72 ? 0.159 8.764 -12.179 1.00 95.94 72 PRO A O 1
ATOM 558 N N . GLN A 1 73 ? -0.764 10.779 -11.909 1.00 96.69 73 GLN A N 1
ATOM 559 C CA . GLN A 1 73 ? 0.242 11.497 -12.696 1.00 96.69 73 GLN A CA 1
ATOM 560 C C . GLN A 1 73 ? 1.656 11.353 -12.109 1.00 96.69 73 GLN A C 1
ATOM 562 O O . GLN A 1 73 ? 2.644 11.467 -12.831 1.00 96.69 73 GLN A O 1
ATOM 567 N N . ARG A 1 74 ? 1.782 11.089 -10.797 1.00 96.81 74 ARG A N 1
ATOM 568 C CA . ARG A 1 74 ? 3.079 10.793 -10.172 1.00 96.81 74 ARG A CA 1
ATOM 569 C C . ARG A 1 74 ? 3.618 9.439 -10.614 1.00 96.81 74 ARG A C 1
ATOM 571 O O . ARG A 1 74 ? 4.816 9.355 -10.850 1.00 96.81 74 ARG A O 1
ATOM 578 N N . LEU A 1 75 ? 2.765 8.425 -10.769 1.00 97.75 75 LEU A N 1
ATOM 579 C CA . LEU A 1 75 ? 3.181 7.106 -11.254 1.00 97.75 75 LEU A CA 1
ATOM 580 C C . LEU A 1 75 ? 3.674 7.192 -12.697 1.00 97.75 75 LEU A C 1
ATOM 582 O O . LEU A 1 75 ? 4.746 6.675 -12.978 1.00 97.75 75 LEU A O 1
ATOM 586 N N . GLN A 1 76 ? 2.971 7.913 -13.575 1.00 97.44 76 GLN A N 1
ATOM 587 C CA . GLN A 1 76 ? 3.413 8.124 -14.963 1.00 97.44 76 GLN A CA 1
ATOM 588 C C . GLN A 1 76 ? 4.802 8.787 -15.020 1.00 97.44 76 GLN A C 1
ATOM 590 O O . GLN A 1 76 ? 5.711 8.279 -15.670 1.00 97.44 76 GLN A O 1
ATOM 595 N N . ALA A 1 77 ? 5.014 9.859 -14.249 1.00 97.38 77 ALA A N 1
ATOM 596 C CA . ALA A 1 77 ? 6.310 10.540 -14.189 1.00 97.38 77 ALA A CA 1
ATOM 597 C C . ALA A 1 77 ? 7.442 9.664 -13.615 1.00 97.38 77 ALA A C 1
ATOM 599 O O . ALA A 1 77 ? 8.617 9.889 -13.910 1.00 97.38 77 ALA A O 1
ATOM 600 N N . ILE A 1 78 ? 7.118 8.696 -12.754 1.00 97.19 78 ILE A N 1
ATOM 601 C CA . ILE A 1 78 ? 8.086 7.720 -12.242 1.00 97.19 78 ILE A CA 1
ATOM 602 C C . ILE A 1 78 ? 8.335 6.636 -13.297 1.00 97.19 78 ILE A C 1
ATOM 604 O O . ILE A 1 78 ? 9.493 6.325 -13.554 1.00 97.19 78 ILE A O 1
ATOM 608 N N . ALA A 1 79 ? 7.292 6.120 -13.951 1.00 97.31 79 ALA A N 1
ATOM 609 C CA . ALA A 1 79 ? 7.368 5.118 -15.016 1.00 97.31 79 ALA A CA 1
ATOM 610 C C . ALA A 1 79 ? 8.326 5.542 -16.137 1.00 97.31 79 ALA A C 1
ATOM 612 O O . ALA A 1 79 ? 9.216 4.771 -16.508 1.00 97.31 79 ALA A O 1
ATOM 613 N N . GLU A 1 80 ? 8.242 6.801 -16.576 1.00 96.75 80 GLU A N 1
ATOM 614 C CA . GLU A 1 80 ? 9.150 7.384 -17.572 1.00 96.75 80 GLU A CA 1
ATOM 615 C C . GLU A 1 80 ? 10.632 7.240 -17.181 1.00 96.75 80 GLU A C 1
ATOM 617 O O . GLU A 1 80 ? 11.472 6.914 -18.021 1.00 96.75 80 GLU A O 1
ATOM 622 N N . ARG A 1 81 ? 10.974 7.403 -15.894 1.00 95.88 81 ARG A N 1
ATOM 623 C CA . ARG A 1 81 ? 12.361 7.279 -15.398 1.00 95.88 81 ARG A CA 1
ATOM 624 C C . ARG A 1 81 ? 12.902 5.856 -15.490 1.00 95.88 81 ARG A C 1
ATOM 626 O O . ARG A 1 81 ? 14.115 5.674 -15.549 1.00 95.88 81 ARG A O 1
ATOM 633 N N . TYR A 1 82 ? 12.017 4.863 -15.488 1.00 93.81 82 TYR A N 1
ATOM 634 C CA . TYR A 1 82 ? 12.366 3.446 -15.602 1.00 93.81 82 TYR A CA 1
ATOM 635 C C . TYR A 1 82 ? 12.224 2.905 -17.030 1.00 93.81 82 TYR A C 1
ATOM 637 O O . TYR A 1 82 ? 12.526 1.725 -17.259 1.00 93.81 82 TYR A O 1
ATOM 645 N N . GLY A 1 83 ? 11.822 3.760 -17.980 1.00 95.50 83 GLY A N 1
ATOM 646 C CA . GLY A 1 83 ? 11.561 3.393 -19.371 1.00 95.50 83 GLY A CA 1
ATOM 647 C C . GLY A 1 83 ? 10.296 2.552 -19.545 1.00 95.50 83 GLY A C 1
ATOM 648 O O . GLY A 1 83 ? 10.250 1.718 -20.445 1.00 95.50 83 GLY A O 1
ATOM 649 N N . LEU A 1 84 ? 9.313 2.717 -18.656 1.00 95.69 84 LEU A N 1
ATOM 650 C CA . LEU A 1 84 ? 8.024 2.030 -18.708 1.00 95.69 84 LEU A CA 1
ATOM 651 C C . LEU A 1 84 ? 6.958 2.923 -19.351 1.00 95.69 84 LEU A C 1
ATOM 653 O O . LEU A 1 84 ? 7.010 4.147 -19.231 1.00 95.69 84 LEU A O 1
ATOM 657 N N . ASP A 1 85 ? 5.972 2.295 -19.990 1.00 97.62 85 ASP A N 1
ATOM 658 C CA . ASP A 1 85 ? 4.769 2.981 -20.455 1.00 97.62 85 ASP A CA 1
ATOM 659 C C . ASP A 1 85 ? 3.869 3.344 -19.265 1.00 97.62 85 ASP A C 1
ATOM 661 O O . ASP A 1 85 ? 3.521 2.490 -18.446 1.00 97.62 85 ASP A O 1
ATOM 665 N N . GLY A 1 86 ? 3.519 4.626 -19.149 1.00 97.06 86 GLY A N 1
ATOM 666 C CA . GLY A 1 86 ? 2.800 5.152 -17.991 1.00 97.06 86 GLY A CA 1
ATOM 667 C C . GLY A 1 86 ? 1.388 4.587 -17.848 1.00 97.06 86 GLY A C 1
ATOM 668 O O . GLY A 1 86 ? 0.958 4.323 -16.727 1.00 97.06 86 GLY A O 1
ATOM 669 N N . ASP A 1 87 ? 0.688 4.368 -18.958 1.00 97.81 87 ASP A N 1
ATOM 670 C CA . ASP A 1 87 ? -0.683 3.852 -18.943 1.00 97.81 87 ASP A CA 1
ATOM 671 C C . ASP A 1 87 ? -0.698 2.364 -18.573 1.00 97.81 87 ASP A C 1
ATOM 673 O O . ASP A 1 87 ? -1.445 1.959 -17.684 1.00 97.81 87 ASP A O 1
ATOM 677 N N . SER A 1 88 ? 0.235 1.581 -19.121 1.00 97.56 88 SER A N 1
ATOM 678 C CA . SER A 1 88 ? 0.449 0.183 -18.723 1.00 97.56 88 SER A CA 1
ATOM 679 C C . SER A 1 88 ? 0.780 0.040 -17.231 1.00 97.56 88 SER A C 1
ATOM 681 O O . SER A 1 88 ? 0.327 -0.898 -16.574 1.00 97.56 88 SER A O 1
ATOM 683 N N . VAL A 1 89 ? 1.562 0.972 -16.671 1.00 97.81 89 VAL A N 1
ATOM 684 C CA . VAL A 1 89 ? 1.851 1.008 -15.228 1.00 97.81 89 VAL A CA 1
ATOM 685 C C . VAL A 1 89 ? 0.586 1.278 -14.423 1.00 97.81 89 VAL A C 1
ATOM 687 O O . VAL A 1 89 ? 0.379 0.620 -13.404 1.00 97.81 89 VAL A O 1
ATOM 690 N N . LEU A 1 90 ? -0.256 2.221 -14.856 1.00 97.81 90 LEU A N 1
ATOM 691 C CA . LEU A 1 90 ? -1.513 2.546 -14.179 1.00 97.81 90 LEU A CA 1
ATOM 692 C C . LEU A 1 90 ? -2.513 1.384 -14.217 1.00 97.81 90 LEU A C 1
ATOM 694 O O . LEU A 1 90 ? -3.133 1.109 -13.192 1.00 97.81 90 LEU A O 1
ATOM 698 N N . ASP A 1 91 ? -2.615 0.662 -15.334 1.00 97.69 91 ASP A N 1
ATOM 699 C CA . ASP A 1 91 ? -3.482 -0.521 -15.469 1.00 97.69 91 ASP A CA 1
ATOM 700 C C . ASP A 1 91 ? -3.101 -1.657 -14.500 1.00 97.69 91 ASP A C 1
ATOM 702 O O . ASP A 1 91 ? -3.935 -2.477 -14.106 1.00 97.69 91 ASP A O 1
ATOM 706 N N . ASN A 1 92 ? -1.838 -1.691 -14.070 1.00 97.12 92 ASN A N 1
ATOM 707 C CA . ASN A 1 92 ? -1.318 -2.637 -13.085 1.00 97.12 92 ASN A CA 1
ATOM 708 C C . ASN A 1 92 ? -1.400 -2.136 -11.633 1.00 97.12 92 ASN A C 1
ATOM 710 O O . ASN A 1 92 ? -0.942 -2.841 -10.727 1.00 97.12 92 ASN A O 1
ATOM 714 N N . VAL A 1 93 ? -1.979 -0.956 -11.386 1.00 97.56 93 VAL A N 1
ATOM 715 C CA . VAL A 1 93 ? -2.234 -0.446 -10.033 1.00 97.56 93 VAL A CA 1
ATOM 716 C C . VAL A 1 93 ? -3.726 -0.475 -9.728 1.00 97.56 93 VAL A C 1
ATOM 718 O O . VAL A 1 93 ? -4.494 0.385 -10.155 1.00 97.56 93 VAL A O 1
ATOM 721 N N . ALA A 1 94 ? -4.139 -1.439 -8.909 1.00 96.69 94 ALA A N 1
ATOM 722 C CA . ALA A 1 94 ? -5.460 -1.420 -8.302 1.00 96.69 94 ALA A CA 1
ATOM 723 C C . ALA A 1 94 ? -5.502 -0.330 -7.222 1.00 96.69 94 ALA A C 1
ATOM 725 O O . ALA A 1 94 ? -4.650 -0.287 -6.338 1.00 96.69 94 ALA A O 1
ATOM 726 N N . PHE A 1 95 ? -6.492 0.555 -7.283 1.00 97.56 95 PHE A N 1
ATOM 727 C CA . PHE A 1 95 ? -6.636 1.673 -6.353 1.00 97.56 95 PHE A CA 1
ATOM 728 C C . PHE A 1 95 ? -7.997 1.626 -5.658 1.00 97.56 95 PHE A C 1
ATOM 730 O O . PHE A 1 95 ? -9.027 1.468 -6.314 1.00 97.56 95 PHE A O 1
ATOM 737 N N . ALA A 1 96 ? -8.006 1.834 -4.343 1.00 96.88 96 ALA A N 1
ATOM 738 C CA . ALA A 1 96 ? -9.218 1.997 -3.554 1.00 96.88 96 ALA A CA 1
ATOM 739 C C . ALA A 1 96 ? -9.052 3.126 -2.535 1.00 96.88 96 ALA A C 1
ATOM 741 O O . ALA A 1 96 ? -7.975 3.326 -1.975 1.00 96.88 96 ALA A O 1
ATOM 742 N N . ARG A 1 97 ? -10.139 3.855 -2.262 1.00 97.44 97 ARG A N 1
ATOM 743 C CA . ARG A 1 97 ? -10.161 4.890 -1.226 1.00 97.44 97 ARG A CA 1
ATOM 744 C C . ARG A 1 97 ? -10.971 4.423 -0.025 1.00 97.44 97 ARG A C 1
ATOM 746 O O . ARG A 1 97 ? -12.167 4.171 -0.154 1.00 97.44 97 ARG A O 1
ATOM 753 N N . ALA A 1 98 ? -10.333 4.357 1.137 1.00 96.69 98 ALA A N 1
ATOM 754 C CA . ALA A 1 98 ? -11.006 4.097 2.401 1.00 96.69 98 ALA A CA 1
ATOM 755 C C . ALA A 1 98 ? -11.581 5.405 2.969 1.00 96.69 98 ALA A C 1
ATOM 757 O O . ALA A 1 98 ? -10.974 6.469 2.848 1.00 96.69 98 ALA A O 1
ATOM 758 N N . TYR A 1 99 ? -12.755 5.326 3.599 1.00 95.81 99 TYR A N 1
ATOM 759 C CA . TYR A 1 99 ? -13.456 6.501 4.148 1.00 95.81 99 TYR A CA 1
ATOM 760 C C . TYR A 1 99 ? -13.607 6.458 5.673 1.00 95.81 99 TYR A C 1
ATOM 762 O O . TYR A 1 99 ? -13.819 7.497 6.288 1.00 95.81 99 TYR A O 1
ATOM 770 N N . ASN A 1 100 ? -13.499 5.271 6.271 1.00 95.50 100 ASN A N 1
ATOM 771 C CA . ASN A 1 100 ? -13.486 5.022 7.712 1.00 95.50 100 ASN A CA 1
ATOM 772 C C . ASN A 1 100 ? -12.746 3.696 7.993 1.00 95.50 100 ASN A C 1
ATOM 774 O O . ASN A 1 100 ? -12.410 2.957 7.058 1.00 95.50 100 ASN A O 1
ATOM 778 N N . SER A 1 101 ? -12.465 3.413 9.263 1.00 94.06 101 SER A N 1
ATOM 779 C CA . SER A 1 101 ? -11.698 2.239 9.703 1.00 94.06 101 SER A CA 1
ATOM 780 C C . SER A 1 101 ? -12.366 0.907 9.335 1.00 94.06 101 SER A C 1
ATOM 782 O O . SER A 1 101 ? -11.679 -0.034 8.939 1.00 94.06 101 SER A O 1
ATOM 784 N N . GLU A 1 102 ? -13.698 0.832 9.373 1.00 94.50 102 GLU A N 1
ATOM 785 C CA . GLU A 1 102 ? -14.451 -0.358 8.956 1.00 94.50 102 GLU A CA 1
ATOM 786 C C . GLU A 1 102 ? -14.310 -0.624 7.449 1.00 94.50 102 GLU A C 1
ATOM 788 O O . GLU A 1 102 ? -14.003 -1.741 7.032 1.00 94.50 102 GLU A O 1
ATOM 793 N N . HIS A 1 103 ? -14.465 0.408 6.620 1.00 96.06 103 HIS A N 1
ATOM 794 C CA . HIS A 1 103 ? -14.290 0.311 5.174 1.00 96.06 103 HIS A CA 1
ATOM 795 C C . HIS A 1 103 ? -12.845 -0.064 4.829 1.00 96.06 103 HIS A C 1
ATOM 797 O O . HIS A 1 103 ? -12.618 -0.889 3.950 1.00 96.06 103 HIS A O 1
ATOM 803 N N . GLN A 1 104 ? -11.862 0.473 5.557 1.00 94.69 104 GLN A N 1
ATOM 804 C CA . GLN A 1 104 ? -10.460 0.089 5.397 1.00 94.69 104 GLN A CA 1
ATOM 805 C C . GLN A 1 104 ? -10.240 -1.415 5.643 1.00 94.69 104 GLN A C 1
ATOM 807 O O . GLN A 1 104 ? -9.539 -2.058 4.864 1.00 94.69 104 GLN A O 1
ATOM 812 N N . MET A 1 105 ? -10.874 -1.995 6.671 1.00 92.81 105 MET A N 1
ATOM 813 C CA . MET A 1 105 ? -10.847 -3.446 6.911 1.00 92.81 105 MET A CA 1
ATOM 814 C C . MET A 1 105 ? -11.512 -4.235 5.778 1.00 92.81 105 MET A C 1
ATOM 816 O O . MET A 1 105 ? -10.960 -5.230 5.319 1.00 92.81 105 MET A O 1
ATOM 820 N N . GLN A 1 106 ? -12.674 -3.792 5.294 1.00 94.50 106 GLN A N 1
ATOM 821 C CA . GLN A 1 106 ? -13.372 -4.448 4.181 1.00 94.50 106 GLN A CA 1
ATOM 822 C C . GLN A 1 106 ? -12.526 -4.457 2.899 1.00 94.50 106 GLN A C 1
ATOM 824 O O . GLN A 1 106 ? -12.474 -5.473 2.207 1.00 94.50 106 GLN A O 1
ATOM 829 N N . LEU A 1 107 ? -11.818 -3.360 2.610 1.00 94.88 107 LEU A N 1
ATOM 830 C CA . LEU A 1 107 ? -10.902 -3.273 1.470 1.00 94.88 107 LEU A CA 1
ATOM 831 C C . LEU A 1 107 ? -9.725 -4.250 1.593 1.00 94.88 107 LEU A C 1
ATOM 833 O O . LEU A 1 107 ? -9.309 -4.803 0.581 1.00 94.88 107 LEU A O 1
ATOM 837 N N . LEU A 1 108 ? -9.218 -4.521 2.802 1.00 90.00 108 LEU A N 1
ATOM 838 C CA . LEU A 1 108 ? -8.194 -5.556 3.013 1.00 90.00 108 LEU A CA 1
ATOM 839 C C . LEU A 1 108 ? -8.722 -6.975 2.766 1.00 90.00 108 LEU A C 1
ATOM 841 O O . LEU A 1 108 ? -8.013 -7.802 2.198 1.00 90.00 108 LEU A O 1
ATOM 845 N N . VAL A 1 109 ? -9.972 -7.257 3.137 1.00 91.31 109 VAL A N 1
ATOM 846 C CA . VAL A 1 109 ? -10.608 -8.547 2.815 1.00 91.31 109 VAL A CA 1
ATOM 847 C C . VAL A 1 109 ? -10.787 -8.698 1.301 1.00 91.31 109 VAL A C 1
ATOM 849 O O . VAL A 1 109 ? -10.550 -9.760 0.738 1.00 91.31 109 VAL A O 1
ATOM 852 N N . GLN A 1 110 ? -11.176 -7.628 0.608 1.00 91.94 110 GLN A N 1
ATOM 853 C CA . GLN A 1 110 ? -11.259 -7.642 -0.855 1.00 91.94 110 GLN A CA 1
ATOM 854 C C . GLN A 1 110 ? -9.878 -7.786 -1.503 1.00 91.94 110 GLN A C 1
ATOM 856 O O . GLN A 1 110 ? -9.741 -8.496 -2.498 1.00 91.94 110 GLN A O 1
ATOM 861 N N . ALA A 1 111 ? -8.850 -7.166 -0.917 1.00 88.69 111 ALA A N 1
ATOM 862 C CA . ALA A 1 111 ? -7.469 -7.302 -1.356 1.00 88.69 111 ALA A CA 1
ATOM 863 C C . ALA A 1 111 ? -7.025 -8.767 -1.379 1.00 88.69 111 ALA A C 1
ATOM 865 O O . ALA A 1 111 ? -6.468 -9.205 -2.382 1.00 88.69 111 ALA A O 1
ATOM 866 N N . SER A 1 112 ? -7.312 -9.537 -0.321 1.00 87.06 112 SER A N 1
ATOM 867 C CA . SER A 1 112 ? -6.922 -10.951 -0.266 1.00 87.06 112 SER A CA 1
ATOM 868 C C . SER A 1 112 ? -7.568 -11.770 -1.386 1.00 87.06 112 SER A C 1
ATOM 870 O O . SER A 1 112 ? -6.889 -12.561 -2.039 1.00 87.06 112 SER A O 1
ATOM 872 N N . ALA A 1 113 ? -8.846 -11.519 -1.688 1.00 89.62 113 ALA A N 1
ATOM 873 C CA . ALA A 1 113 ? -9.532 -12.158 -2.808 1.00 89.62 113 ALA A CA 1
ATOM 874 C C . ALA A 1 113 ? -8.876 -11.808 -4.158 1.00 89.62 113 ALA A C 1
ATOM 876 O O . ALA A 1 113 ? -8.609 -12.693 -4.967 1.00 89.62 113 ALA A O 1
ATOM 877 N N . MET A 1 114 ? -8.531 -10.535 -4.383 1.00 88.44 114 MET A N 1
ATOM 878 C CA . MET A 1 114 ? -7.835 -10.104 -5.605 1.00 88.44 114 MET A CA 1
ATOM 879 C C . MET A 1 114 ? -6.441 -10.734 -5.741 1.00 88.44 114 MET A C 1
ATOM 881 O O . MET A 1 114 ? -6.015 -11.069 -6.848 1.00 88.44 114 MET A O 1
ATOM 885 N N . MET A 1 115 ? -5.736 -10.911 -4.622 1.00 84.75 115 MET A N 1
ATOM 886 C CA . MET A 1 115 ? -4.419 -11.551 -4.570 1.00 84.75 115 MET A CA 1
ATOM 887 C C . MET A 1 115 ? -4.471 -13.055 -4.865 1.00 84.75 115 MET A C 1
ATOM 889 O O . MET A 1 115 ? -3.478 -13.612 -5.328 1.00 84.75 115 MET A O 1
ATOM 893 N N . ALA A 1 116 ? -5.616 -13.708 -4.653 1.00 86.06 116 ALA A N 1
ATOM 894 C CA . ALA A 1 116 ? -5.818 -15.101 -5.047 1.00 86.06 116 ALA A CA 1
ATOM 895 C C . ALA A 1 116 ? -6.010 -15.267 -6.569 1.00 86.06 116 ALA A C 1
ATOM 897 O O . ALA A 1 116 ? -5.668 -16.308 -7.128 1.00 86.06 116 ALA A O 1
ATOM 898 N N . GLU A 1 117 ? -6.539 -14.247 -7.252 1.00 87.75 117 GLU A N 1
ATOM 899 C CA . GLU A 1 117 ? -6.837 -14.288 -8.693 1.00 87.75 117 GLU A CA 1
ATOM 900 C C . GLU A 1 117 ? -5.700 -13.755 -9.573 1.00 87.75 117 GLU A C 1
ATOM 902 O O . GLU A 1 117 ? -5.571 -14.124 -10.742 1.00 87.75 117 GLU A O 1
ATOM 907 N N . SER A 1 118 ? -4.893 -12.835 -9.049 1.00 87.62 118 SER A N 1
ATOM 908 C CA . SER A 1 118 ? -3.835 -12.148 -9.788 1.00 87.62 118 SER A CA 1
ATOM 909 C C . SER A 1 118 ? -2.578 -12.002 -8.945 1.00 87.62 118 SER A C 1
ATOM 911 O O . SER A 1 118 ? -2.629 -11.832 -7.733 1.00 87.62 118 SER A O 1
ATOM 913 N N . ARG A 1 119 ? -1.422 -11.983 -9.612 1.00 87.56 119 ARG A N 1
ATOM 914 C CA . ARG A 1 119 ? -0.137 -11.749 -8.953 1.00 87.56 119 ARG A CA 1
ATOM 915 C C . ARG A 1 119 ? 0.009 -10.277 -8.563 1.00 87.56 119 ARG A C 1
ATOM 917 O O . ARG A 1 119 ? 0.286 -9.426 -9.412 1.00 87.56 119 ARG A O 1
ATOM 924 N N . PHE A 1 120 ? -0.122 -10.000 -7.273 1.00 88.06 120 PHE A N 1
ATOM 925 C CA . PHE A 1 120 ? 0.289 -8.739 -6.666 1.00 88.06 120 PHE A CA 1
ATOM 926 C C . PHE A 1 120 ? 1.669 -8.908 -6.038 1.00 88.06 120 PHE A C 1
ATOM 928 O O . PHE A 1 120 ? 1.902 -9.857 -5.294 1.00 88.06 120 PHE A O 1
ATOM 935 N N . ALA A 1 121 ? 2.577 -7.991 -6.359 1.00 87.94 121 ALA A N 1
ATOM 936 C CA . ALA A 1 121 ? 3.878 -7.894 -5.705 1.00 87.94 121 ALA A CA 1
ATOM 937 C C . ALA A 1 121 ? 3.831 -6.934 -4.511 1.00 87.94 121 ALA A C 1
ATOM 939 O O . ALA A 1 121 ? 4.624 -7.092 -3.591 1.00 87.94 121 ALA A O 1
ATOM 940 N N . LEU A 1 122 ? 2.891 -5.975 -4.532 1.00 88.31 122 LEU A N 1
ATOM 941 C CA . LEU A 1 122 ? 2.814 -4.857 -3.600 1.00 88.31 122 LEU A CA 1
ATOM 942 C C . LEU A 1 122 ? 1.387 -4.600 -3.112 1.00 88.31 122 LEU A C 1
ATOM 944 O O . LEU A 1 122 ? 0.484 -4.413 -3.923 1.00 88.31 122 LEU A O 1
ATOM 948 N N . VAL A 1 123 ? 1.192 -4.519 -1.793 1.00 91.31 123 VAL A N 1
ATOM 949 C CA . VAL A 1 123 ? -0.010 -3.932 -1.181 1.00 91.31 123 VAL A CA 1
ATOM 950 C C . VAL A 1 123 ? 0.399 -2.750 -0.322 1.00 91.31 123 VAL A C 1
ATOM 952 O O . VAL A 1 123 ? 1.308 -2.850 0.499 1.00 91.31 123 VAL A O 1
ATOM 955 N N . ILE A 1 124 ? -0.300 -1.643 -0.533 1.00 92.50 124 ILE A N 1
ATOM 956 C CA . ILE A 1 124 ? -0.068 -0.349 0.074 1.00 92.50 124 ILE A CA 1
ATOM 957 C C . ILE A 1 124 ? -1.300 0.105 0.841 1.00 92.50 124 ILE A C 1
ATOM 959 O O . ILE A 1 124 ? -2.403 0.077 0.303 1.00 92.50 124 ILE A O 1
ATOM 963 N N . VAL A 1 125 ? -1.092 0.609 2.061 1.00 93.38 125 VAL A N 1
ATOM 964 C CA . VAL A 1 125 ? -2.106 1.376 2.799 1.00 93.38 125 VAL A CA 1
ATOM 965 C C . VAL A 1 125 ? -1.528 2.715 3.264 1.00 93.38 125 VAL A C 1
ATOM 967 O O . VAL A 1 125 ? -0.701 2.732 4.170 1.00 93.38 125 VAL A O 1
ATOM 970 N N . ASP A 1 126 ? -1.969 3.826 2.667 1.00 91.06 126 ASP A N 1
ATOM 971 C CA . ASP A 1 126 ? -1.494 5.200 2.926 1.00 91.06 126 ASP A CA 1
ATOM 972 C C . ASP A 1 126 ? -2.635 6.087 3.444 1.00 91.06 126 ASP A C 1
ATOM 974 O O . ASP A 1 126 ? -3.489 6.493 2.665 1.00 91.06 126 ASP A O 1
ATOM 978 N N . SER A 1 127 ? -2.757 6.416 4.726 1.00 87.94 127 SER A N 1
ATOM 979 C CA . SER A 1 127 ? -2.013 5.960 5.905 1.00 87.94 127 SER A CA 1
ATOM 980 C C . SER A 1 127 ? -2.852 4.993 6.741 1.00 87.94 127 SER A C 1
ATOM 982 O O . SER A 1 127 ? -4.023 5.245 7.039 1.00 87.94 127 SER A O 1
ATOM 984 N N . ALA A 1 128 ? -2.249 3.912 7.215 1.00 87.50 128 ALA A N 1
ATOM 985 C CA . ALA A 1 128 ? -2.970 2.781 7.784 1.00 87.50 128 ALA A CA 1
ATOM 986 C C . ALA A 1 128 ? -3.680 3.043 9.120 1.00 87.50 128 ALA A C 1
ATOM 988 O O . ALA A 1 128 ? -4.660 2.377 9.437 1.00 87.50 128 ALA A O 1
ATOM 989 N N . THR A 1 129 ? -3.217 4.009 9.913 1.00 88.25 129 THR A N 1
ATOM 990 C CA . THR A 1 129 ? -3.830 4.341 11.212 1.00 88.25 129 THR A CA 1
ATOM 991 C C . THR A 1 129 ? -4.630 5.635 11.193 1.00 88.25 129 THR A C 1
ATOM 993 O O . THR A 1 129 ? -5.276 5.952 12.191 1.00 88.25 129 THR A O 1
ATOM 996 N N . ALA A 1 130 ? -4.621 6.386 10.086 1.00 89.50 130 ALA A N 1
ATOM 997 C CA . ALA A 1 130 ? -5.252 7.703 10.021 1.00 89.50 130 ALA A CA 1
ATOM 998 C C . ALA A 1 130 ? -6.755 7.637 10.334 1.00 89.50 130 ALA A C 1
ATOM 1000 O O . ALA A 1 130 ? -7.238 8.387 11.183 1.00 89.50 130 ALA A O 1
ATOM 1001 N N . LEU A 1 131 ? -7.477 6.684 9.737 1.00 92.25 131 LEU A N 1
ATOM 1002 C CA . LEU A 1 131 ? -8.919 6.529 9.955 1.00 92.25 131 LEU A CA 1
ATOM 1003 C C . LEU A 1 131 ? -9.242 6.052 11.374 1.00 92.25 131 LEU A C 1
ATOM 1005 O O . LEU A 1 131 ? -10.149 6.585 11.998 1.00 92.25 131 LEU A O 1
ATOM 1009 N N . PHE A 1 132 ? -8.435 5.158 11.953 1.00 91.31 132 PHE A N 1
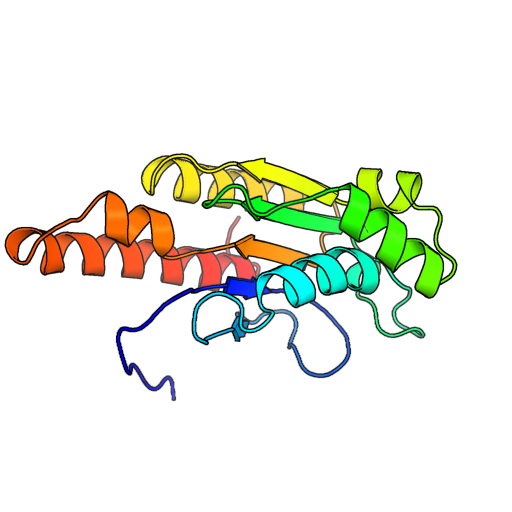ATOM 1010 C CA . PHE A 1 132 ? -8.595 4.739 13.352 1.00 91.31 132 PHE A CA 1
ATOM 1011 C C . PHE A 1 132 ? -8.376 5.889 14.346 1.00 91.31 132 PHE A C 1
ATOM 1013 O O . PHE A 1 132 ? -8.988 5.914 15.413 1.00 91.31 132 PHE A O 1
ATOM 1020 N N . ARG A 1 133 ? -7.499 6.853 14.035 1.00 88.69 133 ARG A N 1
ATOM 1021 C CA . ARG A 1 133 ? -7.323 8.050 14.877 1.00 88.69 133 ARG A CA 1
ATOM 1022 C C . ARG A 1 133 ? -8.528 8.984 14.800 1.00 88.69 133 ARG A C 1
ATOM 1024 O O . ARG A 1 133 ? -8.858 9.599 15.812 1.00 88.69 133 ARG A O 1
ATOM 1031 N N . THR A 1 134 ? -9.149 9.086 13.629 1.00 90.50 134 THR A N 1
ATOM 1032 C CA . THR A 1 134 ? -10.337 9.917 13.405 1.00 90.50 134 THR A CA 1
ATOM 1033 C C . THR A 1 134 ? -11.586 9.299 14.031 1.00 90.50 134 THR A C 1
ATOM 1035 O O . THR A 1 134 ? -12.295 9.987 14.762 1.00 90.50 134 THR A O 1
ATOM 1038 N N . ASP A 1 135 ? -11.823 8.007 13.801 1.00 92.00 135 ASP A N 1
ATOM 1039 C CA . ASP A 1 135 ? -13.035 7.310 14.248 1.00 92.00 135 ASP A CA 1
ATOM 1040 C C . ASP A 1 135 ? -13.068 7.122 15.772 1.00 92.00 135 ASP A C 1
ATOM 1042 O O . ASP A 1 135 ? -14.118 7.253 16.397 1.00 92.00 135 ASP A O 1
ATOM 1046 N N . TYR A 1 136 ? -11.906 6.882 16.390 1.00 90.06 136 TYR A N 1
ATOM 1047 C CA . TYR A 1 136 ? -11.773 6.656 17.831 1.00 90.06 136 TYR A CA 1
ATOM 1048 C C . TYR A 1 136 ? -11.051 7.831 18.496 1.00 90.06 136 TYR A C 1
ATOM 1050 O O . TYR A 1 136 ? -9.867 7.761 18.861 1.00 90.06 136 TYR A O 1
ATOM 1058 N N . SER A 1 137 ? -11.774 8.945 18.625 1.00 86.62 137 SER A N 1
ATOM 1059 C CA . SER A 1 137 ? -11.246 10.194 19.176 1.00 86.62 137 SER A CA 1
ATOM 1060 C C . SER A 1 137 ? -11.471 10.318 20.694 1.00 86.62 137 SER A C 1
ATOM 1062 O O . SER A 1 137 ? -12.517 9.975 21.235 1.00 86.62 137 SER A O 1
ATOM 1064 N N . GLY A 1 138 ? -10.466 10.837 21.411 1.00 82.50 138 GLY A N 1
ATOM 1065 C CA . GLY A 1 138 ? -10.528 11.054 22.863 1.00 82.50 138 GLY A CA 1
ATOM 1066 C C . GLY A 1 138 ? -10.009 9.891 23.724 1.00 82.50 138 GLY A C 1
ATOM 1067 O O . GLY A 1 138 ? -9.720 8.797 23.249 1.00 82.50 138 GLY A O 1
ATOM 1068 N N . ARG A 1 139 ? -9.827 10.143 25.032 1.00 80.25 139 ARG A N 1
ATOM 1069 C CA . ARG A 1 139 ? -9.218 9.165 25.963 1.00 80.25 139 ARG A CA 1
ATOM 1070 C C . ARG A 1 139 ? -10.130 7.977 26.297 1.00 80.25 139 ARG A C 1
ATOM 1072 O O . ARG A 1 139 ? -9.604 6.914 26.605 1.00 80.25 139 ARG A O 1
ATOM 1079 N N . GLY A 1 140 ? -11.453 8.153 26.241 1.00 88.62 140 GLY A N 1
ATOM 1080 C CA . GLY A 1 140 ? -12.428 7.085 26.512 1.00 88.62 140 GLY A CA 1
ATOM 1081 C C . GLY A 1 140 ? -12.410 5.971 25.463 1.00 88.62 140 GLY A C 1
ATOM 1082 O O . GLY A 1 140 ? -12.576 4.807 25.802 1.00 88.62 140 GLY A O 1
ATOM 1083 N N . GLU A 1 141 ? -12.080 6.320 24.220 1.00 90.00 141 GLU A N 1
ATOM 1084 C CA . GLU A 1 141 ? -12.035 5.400 23.079 1.00 90.00 141 GLU A CA 1
ATOM 1085 C C . GLU A 1 141 ? -10.674 4.709 22.912 1.00 90.00 141 GLU A C 1
ATOM 1087 O O . GLU A 1 141 ? -10.473 3.920 21.991 1.00 90.00 141 GLU A O 1
ATOM 1092 N N . LEU A 1 142 ? -9.706 4.982 23.800 1.00 87.12 142 LEU A N 1
ATOM 1093 C CA . LEU A 1 142 ? -8.348 4.454 23.663 1.00 87.12 142 LEU A CA 1
ATOM 1094 C C . LEU A 1 142 ? -8.338 2.923 23.633 1.00 87.12 142 LEU A C 1
ATOM 1096 O O . LEU A 1 142 ? -7.644 2.344 22.804 1.00 87.12 142 LEU A O 1
ATOM 1100 N N . ALA A 1 143 ? -9.099 2.279 24.520 1.00 89.94 143 ALA A N 1
ATOM 1101 C CA . ALA A 1 143 ? -9.159 0.823 24.591 1.00 89.94 143 ALA A CA 1
ATOM 1102 C C . ALA A 1 143 ? -9.787 0.215 23.327 1.00 89.94 143 ALA A C 1
ATOM 1104 O O . ALA A 1 143 ? -9.206 -0.702 22.751 1.00 89.94 143 ALA A O 1
ATOM 1105 N N . ALA A 1 144 ? -10.914 0.768 22.864 1.00 90.81 144 ALA A N 1
ATOM 1106 C CA . ALA A 1 144 ? -11.588 0.330 21.642 1.00 90.81 144 ALA A CA 1
ATOM 1107 C C . ALA A 1 144 ? -10.675 0.484 20.417 1.00 90.81 144 ALA A C 1
ATOM 1109 O O . ALA A 1 144 ? -10.465 -0.470 19.670 1.00 90.81 144 ALA A O 1
ATOM 1110 N N . ARG A 1 145 ? -10.009 1.638 20.284 1.00 91.50 145 ARG A N 1
ATOM 1111 C CA . ARG A 1 145 ? -9.028 1.876 19.220 1.00 91.50 145 ARG A CA 1
ATOM 1112 C C . ARG A 1 145 ? -7.907 0.845 19.219 1.00 91.50 145 ARG A C 1
ATOM 1114 O O . ARG A 1 145 ? -7.529 0.365 18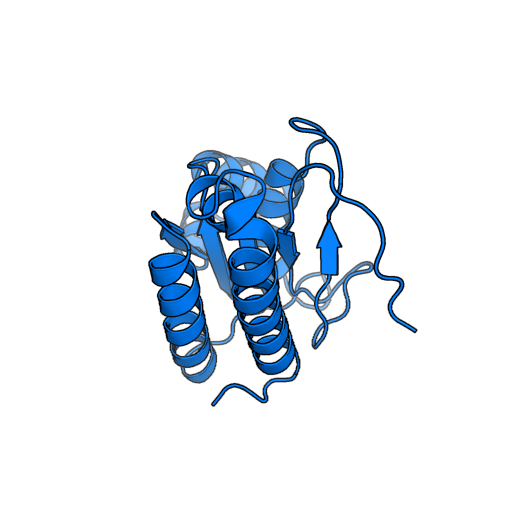.159 1.00 91.50 145 ARG A O 1
ATOM 1121 N N . GLN A 1 146 ? -7.341 0.534 20.388 1.00 90.00 146 GLN A N 1
ATOM 1122 C CA . GLN A 1 146 ? -6.256 -0.449 20.484 1.00 90.00 146 GLN A CA 1
ATOM 1123 C C . GLN A 1 146 ? -6.731 -1.855 20.100 1.00 90.00 146 GLN A C 1
ATOM 1125 O O . GLN A 1 146 ? -5.980 -2.585 19.462 1.00 90.00 146 GLN A O 1
ATOM 1130 N N . GLN A 1 147 ? -7.970 -2.224 20.435 1.00 91.88 147 GLN A N 1
ATOM 1131 C CA . GLN A 1 147 ? -8.546 -3.506 20.022 1.00 91.88 147 GLN A CA 1
ATOM 1132 C C . GLN A 1 147 ? -8.733 -3.588 18.504 1.00 91.88 147 GLN A C 1
ATOM 1134 O O . GLN A 1 147 ? -8.336 -4.583 17.901 1.00 91.88 147 GLN A O 1
ATOM 1139 N N . GLU A 1 148 ? -9.286 -2.553 17.876 1.00 91.25 148 GLU A N 1
ATOM 1140 C CA . GLU A 1 148 ? -9.493 -2.547 16.423 1.00 91.25 148 GLU A CA 1
ATOM 1141 C C . GLU A 1 148 ? -8.177 -2.457 15.644 1.00 91.25 148 GLU A C 1
ATOM 1143 O O . GLU A 1 148 ? -7.994 -3.175 14.665 1.00 91.25 148 GLU A O 1
ATOM 1148 N N . LEU A 1 149 ? -7.209 -1.670 16.123 1.00 90.62 149 LEU A N 1
ATOM 1149 C CA . LEU A 1 149 ? -5.862 -1.651 15.549 1.00 90.62 149 LEU A CA 1
ATOM 1150 C C . LEU A 1 149 ? -5.168 -3.010 15.664 1.00 90.62 149 LEU A C 1
ATOM 1152 O O . LEU A 1 149 ? -4.515 -3.434 14.716 1.00 90.62 149 LEU A O 1
ATOM 1156 N N . ALA A 1 150 ? -5.320 -3.712 16.790 1.00 89.75 150 ALA A N 1
ATOM 1157 C CA . ALA A 1 150 ? -4.748 -5.046 16.949 1.00 89.75 150 ALA A CA 1
ATOM 1158 C C . ALA A 1 150 ? -5.351 -6.046 15.950 1.00 89.75 150 ALA A C 1
ATOM 1160 O O . ALA A 1 150 ? -4.614 -6.832 15.360 1.00 89.75 150 ALA A O 1
ATOM 1161 N N . LYS A 1 151 ? -6.669 -5.987 15.711 1.00 89.94 151 LYS A N 1
ATOM 1162 C CA . LYS A 1 151 ? -7.323 -6.797 14.669 1.00 89.94 151 LYS A CA 1
ATOM 1163 C C . LYS A 1 151 ? -6.797 -6.448 13.282 1.00 89.94 151 LYS A C 1
ATOM 1165 O O . LYS A 1 151 ? -6.493 -7.353 12.517 1.00 89.94 151 LYS A O 1
ATOM 1170 N N . TYR A 1 152 ? -6.676 -5.157 12.983 1.00 90.38 152 TYR A N 1
ATOM 1171 C CA . TYR A 1 152 ? -6.158 -4.664 11.711 1.00 90.38 152 TYR A CA 1
ATOM 1172 C C . TYR A 1 152 ? -4.731 -5.168 11.443 1.00 90.38 152 TYR A C 1
ATOM 1174 O O . TYR A 1 152 ? -4.477 -5.728 10.380 1.00 90.38 152 TYR A O 1
ATOM 1182 N N . VAL A 1 153 ? -3.826 -5.043 12.420 1.00 88.38 153 VAL A N 1
ATOM 1183 C CA . VAL A 1 153 ? -2.437 -5.526 12.311 1.00 88.38 153 VAL A CA 1
ATOM 1184 C C . VAL A 1 153 ? -2.381 -7.047 12.169 1.00 88.38 153 VAL A C 1
ATOM 1186 O O . VAL A 1 153 ? -1.670 -7.550 11.309 1.00 88.38 153 VAL A O 1
ATOM 1189 N N . ALA A 1 154 ? -3.167 -7.794 12.947 1.00 87.06 154 ALA A N 1
ATOM 1190 C CA . ALA A 1 154 ? -3.218 -9.250 12.806 1.00 87.06 154 ALA A CA 1
ATOM 1191 C C . ALA A 1 154 ? -3.705 -9.678 11.408 1.00 87.06 154 ALA A C 1
ATOM 1193 O O . ALA A 1 154 ? -3.217 -10.655 10.843 1.00 87.06 154 ALA A O 1
ATOM 1194 N N . TRP A 1 155 ? -4.651 -8.933 10.828 1.00 86.88 155 TRP A N 1
ATOM 1195 C CA . TRP A 1 155 ? -5.158 -9.205 9.484 1.00 86.88 155 TRP A CA 1
ATOM 1196 C C . TRP A 1 155 ? -4.098 -8.953 8.413 1.00 86.88 155 TRP A C 1
ATOM 1198 O O . TRP A 1 155 ? -3.928 -9.767 7.507 1.00 86.88 155 TRP A O 1
ATOM 1208 N N . THR A 1 156 ? -3.359 -7.848 8.517 1.00 84.88 156 THR A N 1
ATOM 1209 C CA . THR A 1 156 ? -2.269 -7.557 7.582 1.00 84.88 156 THR A CA 1
ATOM 1210 C C . THR A 1 156 ? -1.101 -8.526 7.747 1.00 84.88 156 THR A C 1
ATOM 1212 O O . THR A 1 156 ? -0.469 -8.866 6.748 1.00 84.88 156 THR A O 1
ATOM 1215 N N . GLU A 1 157 ? -0.835 -9.019 8.962 1.00 83.88 157 GLU A N 1
ATOM 1216 C CA . GLU A 1 157 ? 0.184 -10.046 9.220 1.00 83.88 157 GLU A CA 1
ATOM 1217 C C . GLU A 1 157 ? -0.191 -11.349 8.509 1.00 83.88 157 GLU A C 1
ATOM 1219 O O . GLU A 1 157 ? 0.613 -11.870 7.732 1.00 83.88 157 GLU A O 1
ATOM 1224 N N . GLY A 1 158 ? -1.435 -11.811 8.676 1.00 82.94 158 GLY A N 1
ATOM 1225 C CA . GLY A 1 158 ? -1.949 -12.998 7.986 1.00 82.94 158 GLY A CA 1
ATOM 1226 C C . GLY A 1 158 ? -1.970 -12.838 6.463 1.00 82.94 158 GLY A C 1
ATOM 1227 O O . GLY A 1 158 ? -1.599 -13.760 5.735 1.00 82.94 158 GLY A O 1
ATOM 1228 N N . LEU A 1 159 ? -2.322 -11.647 5.962 1.00 81.00 159 LEU A N 1
ATOM 1229 C CA . LEU A 1 159 ? -2.216 -11.327 4.536 1.00 81.00 159 LEU A CA 1
ATOM 1230 C C . LEU A 1 159 ? -0.763 -11.414 4.054 1.00 81.00 159 LEU A C 1
ATOM 1232 O O . LEU A 1 159 ? -0.507 -11.949 2.976 1.00 81.00 159 LEU A O 1
ATOM 1236 N N . SER A 1 160 ? 0.189 -10.929 4.858 1.00 75.62 160 SER A N 1
ATOM 1237 C CA . SER A 1 160 ? 1.609 -10.964 4.511 1.00 75.62 160 SER A CA 1
ATOM 1238 C C . SER A 1 160 ? 2.182 -12.373 4.470 1.00 75.62 160 SER A C 1
ATOM 1240 O O . SER A 1 160 ? 2.931 -12.694 3.554 1.00 75.62 160 SER A O 1
ATOM 1242 N N . ALA A 1 161 ? 1.754 -13.241 5.382 1.00 72.12 161 ALA A N 1
ATOM 1243 C CA . ALA A 1 161 ? 2.182 -14.632 5.436 1.00 72.12 161 ALA A CA 1
ATOM 1244 C C . ALA A 1 161 ? 1.524 -15.523 4.361 1.00 72.12 161 ALA A C 1
ATOM 1246 O O . ALA A 1 161 ? 1.893 -16.689 4.224 1.00 72.12 161 ALA A O 1
ATOM 1247 N N . GLY A 1 162 ? 0.556 -15.000 3.596 1.00 67.81 162 GLY A N 1
ATOM 1248 C CA . GLY A 1 162 ? -0.249 -15.800 2.668 1.00 67.81 162 GLY A CA 1
ATOM 1249 C C . GLY A 1 162 ? -1.248 -16.724 3.375 1.00 67.81 162 GLY A C 1
ATOM 1250 O O . GLY A 1 162 ? -1.723 -17.688 2.781 1.00 67.81 162 GLY A O 1
ATOM 1251 N N . GLU A 1 163 ? -1.559 -16.442 4.641 1.00 64.81 163 GLU A N 1
ATOM 1252 C CA . GLU A 1 163 ? -2.487 -17.208 5.484 1.00 64.81 163 GLU A CA 1
ATOM 1253 C C . GLU A 1 163 ? -3.928 -16.676 5.397 1.00 64.81 163 GLU A C 1
ATOM 1255 O O . GLU A 1 163 ? -4.861 -17.315 5.880 1.00 64.81 163 GLU A O 1
ATOM 1260 N N . ALA A 1 164 ? -4.128 -15.513 4.771 1.00 56.78 164 ALA A N 1
ATOM 1261 C CA . ALA A 1 164 ? -5.440 -14.923 4.534 1.00 56.78 164 ALA A CA 1
ATOM 1262 C C . ALA A 1 164 ? -6.107 -15.524 3.279 1.00 56.78 164 ALA A C 1
ATOM 1264 O O . ALA A 1 164 ? -6.075 -14.921 2.205 1.00 56.78 164 ALA A O 1
ATOM 1265 N N . CYS A 1 165 ? -6.712 -16.707 3.411 1.00 46.81 165 CYS A N 1
ATOM 1266 C CA . CYS A 1 165 ? -7.655 -17.269 2.436 1.00 46.81 165 CYS A CA 1
ATOM 1267 C C . CYS A 1 165 ? -8.852 -17.899 3.156 1.00 46.81 165 CYS A C 1
ATOM 1269 O O . CYS A 1 165 ? -8.621 -18.710 4.082 1.00 46.81 165 CYS A O 1
#

Sequence (165 aa):
MLKFLGFTDDFFFAFDSIGGIETGSITELFGEFRTGKTQLCHQLCVTCQLPVDRGGGEGKALYIDTEGTFRPQRLQAIAERYGLDGDSVLDNVAFARAYNSEHQMQLLVQASAMMAESRFALVIVDSATALFRTDYSGRGELAARQQELAKYVAWTEGLSAGEAC

Organism: NCBI:txid1490495

InterPro domains:
  IPR013632 Rad51-like, C-terminal [PF08423] (19-154)
  IPR020588 DNA recombination and repair protein RecA-like, ATP-binding domain [PS50162] (1-165)
  IPR027417 P-loop c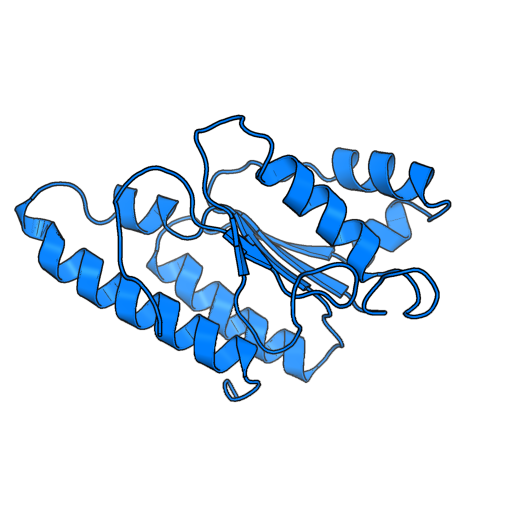ontaining nucleoside triphosphate hydrolase [G3DSA:3.40.50.300] (12-163)
  IPR027417 P-loop containing nucleoside triphosphate hydrolase [SSF52540] (19-155)